Protein AF-A0A530QKS4-F1 (afdb_monomer_lite)

pLDDT: mean 93.06, std 6.31, range [56.84, 98.56]

Structure (mmCIF, N/CA/C/O backbone):
data_AF-A0A530QKS4-F1
#
_entry.id   AF-A0A530QKS4-F1
#
loop_
_atom_site.group_PDB
_atom_site.id
_atom_site.type_symbol
_atom_site.label_atom_id
_atom_site.label_alt_id
_atom_site.label_comp_id
_atom_site.label_asym_id
_atom_site.label_entity_id
_atom_site.label_seq_id
_atom_site.pdbx_PDB_ins_code
_atom_site.Cartn_x
_atom_site.Cartn_y
_atom_site.Cartn_z
_atom_site.occupancy
_atom_site.B_iso_or_equiv
_atom_site.auth_seq_id
_atom_site.auth_comp_id
_atom_site.auth_asym_id
_atom_site.auth_atom_id
_atom_site.pdbx_PDB_model_num
ATOM 1 N N . LEU A 1 1 ? 1.537 5.034 -27.347 1.00 62.22 1 LEU A N 1
ATOM 2 C CA . LEU A 1 1 ? 2.379 4.236 -26.429 1.00 62.22 1 LEU A CA 1
ATOM 3 C C . LEU A 1 1 ? 2.462 4.959 -25.085 1.00 62.22 1 LEU A C 1
ATOM 5 O O . LEU A 1 1 ? 2.538 6.178 -25.101 1.00 62.22 1 LEU A O 1
ATOM 9 N N . ILE A 1 2 ? 2.407 4.238 -23.956 1.00 75.31 2 ILE A N 1
ATOM 10 C CA . ILE A 1 2 ? 2.573 4.809 -22.596 1.00 75.31 2 ILE A CA 1
ATOM 11 C C . ILE A 1 2 ? 4.064 4.994 -22.249 1.00 75.31 2 ILE A C 1
ATOM 13 O O . ILE A 1 2 ? 4.416 5.882 -21.482 1.00 75.31 2 ILE A O 1
ATOM 17 N N . ALA A 1 3 ? 4.934 4.175 -22.839 1.00 86.25 3 ALA A N 1
ATOM 18 C CA . ALA A 1 3 ? 6.387 4.238 -22.718 1.00 86.25 3 ALA A CA 1
ATOM 19 C C . ALA A 1 3 ? 7.037 3.720 -24.021 1.00 86.25 3 ALA A C 1
ATOM 21 O O . ALA A 1 3 ? 6.311 3.120 -24.817 1.00 86.25 3 ALA A O 1
ATOM 22 N N . PRO A 1 4 ? 8.344 3.945 -24.260 1.00 84.50 4 PRO A N 1
ATOM 23 C CA . PRO A 1 4 ? 9.037 3.552 -25.496 1.00 84.50 4 PRO A CA 1
ATOM 24 C C . PRO A 1 4 ? 8.934 2.067 -25.872 1.00 84.50 4 PRO A C 1
ATOM 26 O O . PRO A 1 4 ? 8.802 1.754 -27.051 1.00 84.50 4 PRO A O 1
ATOM 29 N N . GLN A 1 5 ? 8.938 1.165 -24.890 1.00 87.38 5 GLN A N 1
ATOM 30 C CA . GLN A 1 5 ? 8.790 -0.281 -25.076 1.00 87.38 5 GLN A CA 1
ATOM 31 C C . GLN A 1 5 ? 7.585 -0.787 -24.273 1.00 87.38 5 GLN A C 1
ATOM 33 O O . GLN A 1 5 ? 7.212 -0.196 -23.256 1.00 87.38 5 GLN A O 1
ATOM 38 N N . ASN A 1 6 ? 6.957 -1.887 -24.700 1.00 90.06 6 ASN A N 1
ATOM 39 C CA . ASN A 1 6 ? 6.025 -2.627 -23.848 1.00 90.06 6 ASN A CA 1
ATOM 40 C C . ASN A 1 6 ? 6.791 -3.712 -23.062 1.00 90.06 6 ASN A C 1
ATOM 42 O O . ASN A 1 6 ? 7.150 -4.727 -23.654 1.00 90.06 6 ASN A O 1
ATOM 46 N N . PRO A 1 7 ? 6.983 -3.569 -21.733 1.00 86.88 7 PRO A N 1
ATOM 47 C CA . PRO A 1 7 ? 7.761 -4.506 -20.913 1.00 86.88 7 PRO A CA 1
ATOM 48 C C . PRO A 1 7 ? 7.171 -5.923 -20.824 1.00 86.88 7 PRO A C 1
ATOM 50 O O . PRO A 1 7 ? 7.821 -6.814 -20.278 1.00 86.88 7 PRO A O 1
ATOM 53 N N . TYR A 1 8 ? 5.924 -6.110 -21.270 1.00 86.75 8 TYR A N 1
ATOM 54 C CA . TYR A 1 8 ? 5.191 -7.377 -21.206 1.00 86.75 8 TYR A CA 1
ATOM 55 C C . TYR A 1 8 ? 5.106 -8.102 -22.553 1.00 86.75 8 TYR A C 1
ATOM 57 O O . TYR A 1 8 ? 4.632 -9.236 -22.594 1.00 86.75 8 TYR A O 1
ATOM 65 N N . ASP A 1 9 ? 5.529 -7.465 -23.647 1.00 89.69 9 ASP A N 1
ATOM 66 C CA . ASP A 1 9 ? 5.585 -8.100 -24.961 1.00 89.69 9 ASP A CA 1
ATOM 67 C C . ASP A 1 9 ? 6.974 -8.701 -25.179 1.00 89.69 9 ASP A C 1
ATOM 69 O O . ASP A 1 9 ? 7.931 -8.001 -25.506 1.00 89.69 9 ASP A O 1
ATOM 73 N N . LEU A 1 10 ? 7.079 -10.015 -24.977 1.00 86.44 10 LEU A N 1
ATOM 74 C CA . LEU A 1 10 ? 8.348 -10.739 -25.059 1.00 86.44 10 LEU A CA 1
ATOM 75 C C . LEU A 1 10 ? 8.976 -10.692 -26.458 1.00 86.44 10 LEU A C 1
ATOM 77 O O . LEU A 1 10 ? 10.187 -10.826 -26.570 1.00 86.44 10 LEU A O 1
ATOM 81 N N . ASN A 1 11 ? 8.187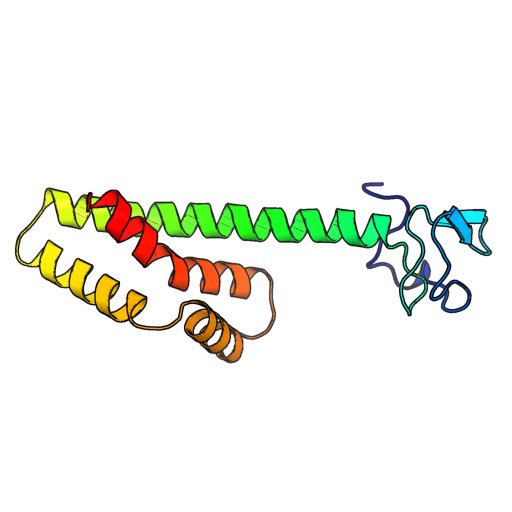 -10.464 -27.513 1.00 87.75 11 ASN A N 1
ATOM 82 C CA . ASN A 1 11 ? 8.714 -10.384 -28.879 1.00 87.75 11 ASN A CA 1
ATOM 83 C C . ASN A 1 11 ? 9.536 -9.109 -29.127 1.00 87.75 11 ASN A C 1
ATOM 85 O O . ASN A 1 11 ? 10.241 -9.024 -30.127 1.00 87.75 11 ASN A O 1
ATOM 89 N N . GLN A 1 12 ? 9.418 -8.110 -28.247 1.00 83.56 12 GLN A N 1
ATOM 90 C CA . GLN A 1 12 ? 10.173 -6.856 -28.319 1.00 83.56 12 GLN A CA 1
ATOM 91 C C . GLN A 1 12 ? 11.479 -6.907 -27.519 1.00 83.56 12 GLN A C 1
ATOM 93 O O . GLN A 1 12 ? 12.214 -5.920 -27.518 1.00 83.56 12 GLN A O 1
ATOM 98 N N . LEU A 1 13 ? 11.731 -7.997 -26.787 1.00 86.19 13 LEU A N 1
ATOM 99 C CA . LEU A 1 13 ? 12.908 -8.151 -25.938 1.00 86.19 13 LEU A CA 1
ATOM 100 C C . LEU A 1 13 ? 14.006 -8.887 -26.705 1.00 86.19 13 LEU A C 1
ATOM 102 O O . LEU A 1 13 ? 13.761 -9.949 -27.276 1.00 86.19 13 LEU A O 1
ATOM 106 N N . ASP A 1 14 ? 15.220 -8.344 -26.669 1.00 85.62 14 ASP A N 1
ATOM 107 C CA . ASP A 1 14 ? 16.412 -8.997 -27.203 1.00 85.62 14 ASP A CA 1
ATOM 108 C C . ASP A 1 14 ? 17.447 -9.168 -26.088 1.00 85.62 14 ASP A C 1
ATOM 110 O O . ASP A 1 14 ? 17.913 -8.202 -25.485 1.00 85.62 14 ASP A O 1
ATOM 114 N N . ILE A 1 15 ? 17.840 -10.414 -25.828 1.00 87.50 15 ILE A N 1
ATOM 115 C CA . ILE A 1 15 ? 18.839 -10.758 -24.808 1.00 87.50 15 ILE A CA 1
ATOM 116 C C . ILE A 1 15 ? 20.215 -10.172 -25.169 1.00 87.50 15 ILE A C 1
ATOM 118 O O . ILE A 1 15 ? 21.038 -9.932 -24.281 1.00 87.50 15 ILE A O 1
ATOM 122 N N . MET A 1 16 ? 20.476 -9.909 -26.453 1.00 88.62 16 MET A N 1
ATOM 123 C CA . MET A 1 16 ? 21.709 -9.253 -26.895 1.00 88.62 16 MET A CA 1
ATOM 124 C C . MET A 1 16 ? 21.819 -7.815 -26.377 1.00 88.62 16 MET A C 1
ATOM 126 O O . MET A 1 16 ? 22.928 -7.336 -26.158 1.00 88.62 16 MET A O 1
ATOM 130 N N . ASP A 1 17 ? 20.686 -7.170 -26.096 1.00 89.69 17 ASP A N 1
ATOM 131 C CA . ASP A 1 17 ? 20.613 -5.840 -25.495 1.00 89.69 17 ASP A CA 1
ATOM 132 C C . ASP A 1 17 ? 20.583 -5.901 -23.953 1.00 89.69 17 ASP A C 1
ATOM 134 O O . ASP A 1 17 ? 20.167 -4.946 -23.299 1.00 89.69 17 ASP A O 1
ATOM 138 N N . SER A 1 18 ? 20.990 -7.011 -23.326 1.00 91.12 18 SER A N 1
ATOM 139 C CA . SER A 1 18 ? 20.984 -7.149 -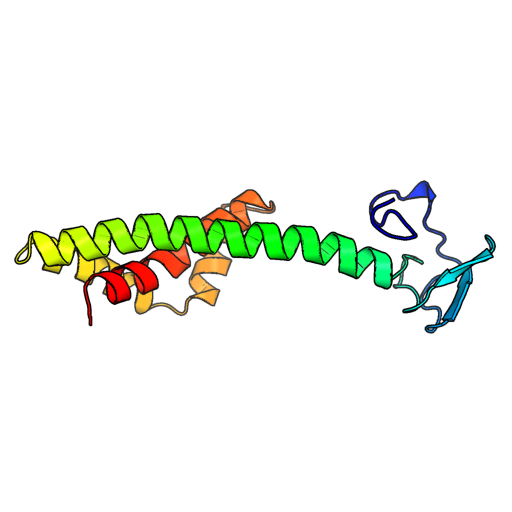21.862 1.00 91.12 18 SER A CA 1
ATOM 140 C C . SER A 1 18 ? 22.053 -6.293 -21.173 1.00 91.12 18 SER A C 1
ATOM 142 O O . SER A 1 18 ? 23.197 -6.193 -21.616 1.00 91.12 18 SER A O 1
ATOM 144 N N . ARG A 1 19 ? 21.683 -5.713 -20.021 1.00 92.56 19 ARG A N 1
ATOM 145 C CA . ARG A 1 19 ? 22.572 -4.945 -19.125 1.00 92.56 19 ARG A CA 1
ATOM 146 C C . ARG A 1 19 ? 23.320 -3.794 -19.805 1.00 92.56 19 ARG A C 1
ATOM 148 O O . ARG A 1 19 ? 24.453 -3.474 -19.432 1.00 92.56 19 ARG A O 1
ATOM 155 N N . LEU A 1 20 ? 22.701 -3.165 -20.794 1.00 93.38 20 LEU A N 1
ATOM 156 C CA . LEU A 1 20 ? 23.276 -2.006 -21.448 1.00 93.38 20 LEU A CA 1
ATOM 157 C C . LEU A 1 20 ? 23.242 -0.787 -20.510 1.00 93.38 20 LEU A C 1
ATOM 159 O O . LEU A 1 20 ? 22.267 -0.594 -19.775 1.00 93.38 20 LEU A O 1
ATOM 163 N N . PRO A 1 21 ? 24.282 0.067 -20.534 1.00 94.19 21 PRO A N 1
ATOM 164 C CA . PRO A 1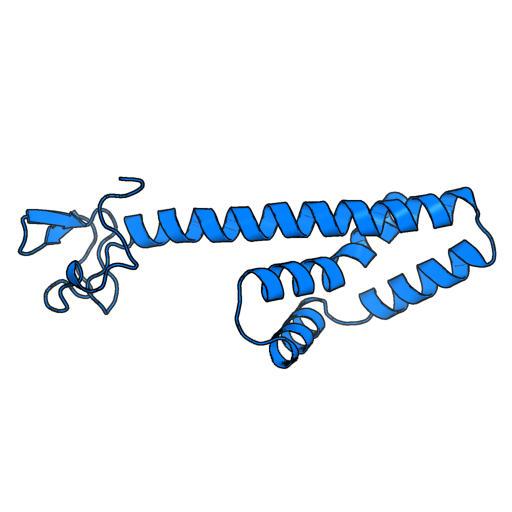 21 ? 24.305 1.279 -19.728 1.00 94.19 21 PRO A CA 1
ATOM 165 C C . PRO A 1 21 ? 23.253 2.298 -20.211 1.00 94.19 21 PRO A C 1
ATOM 167 O O . PRO A 1 21 ? 22.8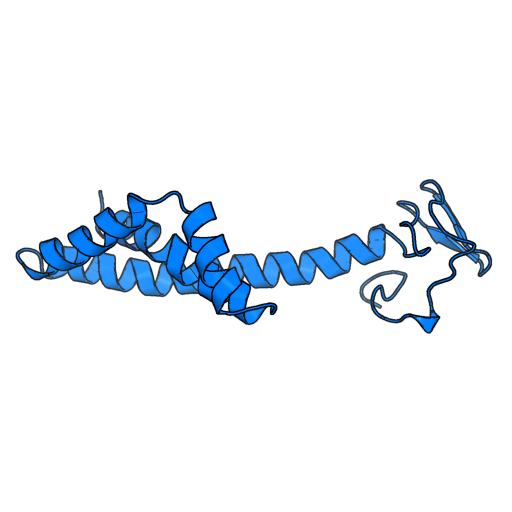16 2.246 -21.367 1.00 94.19 21 PRO A O 1
ATOM 170 N N . PRO A 1 22 ? 22.869 3.266 -19.361 1.00 94.50 22 PRO A N 1
ATOM 171 C CA . PRO A 1 22 ? 22.006 4.380 -19.749 1.00 94.50 22 PRO A CA 1
ATOM 172 C C . PRO A 1 22 ? 22.506 5.128 -20.994 1.00 94.50 22 PRO 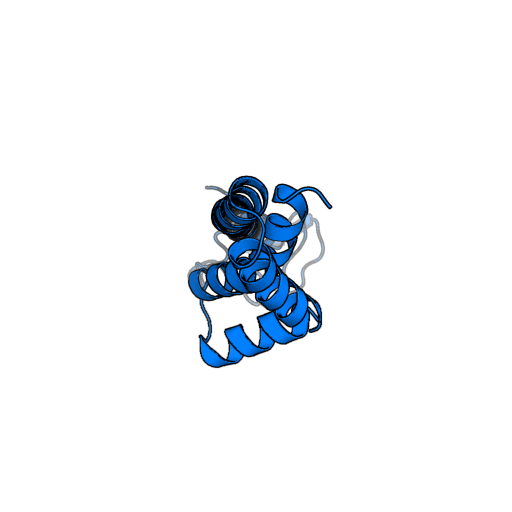A C 1
ATOM 174 O O . PRO A 1 22 ? 23.689 5.444 -21.103 1.00 94.50 22 PRO A O 1
ATOM 177 N N . GLY A 1 23 ? 21.596 5.427 -21.923 1.00 91.50 23 GLY A N 1
ATOM 178 C CA . GLY A 1 23 ? 21.878 6.141 -23.175 1.00 91.50 23 GLY A CA 1
ATOM 179 C C . GLY A 1 23 ? 22.388 5.264 -24.324 1.00 91.50 23 GLY A C 1
ATOM 180 O O . GLY A 1 23 ? 22.657 5.780 -25.408 1.00 91.50 23 GLY A O 1
ATOM 181 N N . SER A 1 24 ? 22.512 3.954 -24.109 1.00 90.81 24 SER A N 1
ATOM 182 C CA . SER A 1 24 ? 22.824 2.980 -25.159 1.00 90.81 24 SER A CA 1
ATOM 183 C C . SER A 1 24 ? 21.705 2.881 -26.199 1.00 90.81 24 SER A C 1
ATOM 185 O O . SER A 1 24 ? 20.537 3.149 -25.913 1.00 90.81 24 SER A O 1
ATOM 187 N N . GLN A 1 25 ? 22.063 2.497 -27.423 1.00 87.81 25 GLN A N 1
ATOM 188 C CA . GLN A 1 25 ? 21.094 2.176 -28.467 1.00 87.81 25 GLN A CA 1
ATOM 189 C C . GLN A 1 25 ? 20.986 0.662 -28.619 1.00 87.81 25 GLN A C 1
ATOM 191 O O . GLN A 1 25 ? 22.000 -0.031 -28.650 1.00 87.81 25 GLN A O 1
ATOM 196 N N . SER A 1 26 ? 19.751 0.186 -28.726 1.00 83.12 26 SER A N 1
ATOM 197 C CA . SER A 1 26 ? 19.404 -1.170 -29.140 1.00 83.12 26 SER A CA 1
ATOM 198 C C . SER A 1 26 ? 19.935 -1.463 -30.538 1.00 83.12 26 SER A C 1
ATOM 200 O O . SER A 1 26 ? 20.028 -0.564 -31.380 1.00 83.12 26 SER A O 1
ATOM 202 N N . MET A 1 27 ? 20.133 -2.747 -30.833 1.00 73.50 27 MET A N 1
ATOM 203 C CA . MET A 1 27 ? 20.350 -3.257 -32.192 1.00 73.50 27 MET A CA 1
ATOM 204 C C . MET A 1 27 ? 19.294 -2.770 -33.207 1.00 73.50 27 MET A C 1
ATOM 206 O O . MET A 1 27 ? 19.568 -2.655 -34.400 1.00 73.50 27 MET A O 1
ATOM 210 N N . THR A 1 28 ? 18.080 -2.470 -32.733 1.00 74.94 28 THR A N 1
ATOM 211 C CA . THR A 1 28 ? 16.944 -1.979 -33.533 1.00 74.94 28 THR A CA 1
ATOM 212 C C . THR A 1 28 ? 16.876 -0.450 -33.658 1.00 74.94 28 THR A C 1
ATOM 214 O O . THR A 1 28 ? 15.954 0.078 -34.278 1.00 74.94 28 THR A O 1
ATOM 217 N N . GLY A 1 29 ? 17.845 0.277 -33.087 1.00 80.88 29 GLY A N 1
ATOM 218 C CA . GLY A 1 29 ? 17.930 1.742 -33.128 1.00 80.88 29 GLY A CA 1
ATOM 219 C C . GLY A 1 29 ? 17.140 2.470 -32.033 1.00 80.88 29 GLY A C 1
ATOM 220 O O . GLY A 1 29 ? 17.085 3.699 -32.027 1.00 80.88 29 GLY A O 1
ATOM 221 N N . THR A 1 30 ? 16.530 1.742 -31.095 1.00 84.25 30 THR A N 1
ATOM 222 C CA . THR A 1 30 ? 15.814 2.335 -29.953 1.00 84.25 30 THR A CA 1
ATOM 223 C C . THR A 1 30 ? 16.799 2.754 -28.860 1.00 84.25 30 THR A C 1
ATOM 225 O O . THR A 1 30 ? 17.619 1.950 -28.434 1.00 84.25 30 THR A O 1
ATOM 228 N N . THR A 1 31 ? 16.720 3.989 -28.362 1.00 89.75 31 THR A N 1
ATOM 229 C CA . THR A 1 31 ? 17.586 4.458 -27.264 1.00 89.75 31 THR A CA 1
ATOM 230 C C . THR A 1 31 ? 17.039 4.048 -25.895 1.00 89.75 31 THR A C 1
ATOM 232 O O . THR A 1 31 ? 15.932 4.445 -25.523 1.00 89.75 31 THR A O 1
ATOM 235 N N . PHE A 1 32 ? 17.845 3.335 -25.106 1.00 92.25 32 PHE A N 1
ATOM 236 C CA . PHE A 1 32 ? 17.553 2.966 -23.721 1.00 92.25 32 PHE A CA 1
ATOM 237 C C . PHE A 1 32 ? 18.042 4.046 -22.755 1.00 92.25 32 PHE A C 1
ATOM 239 O O . PHE A 1 32 ? 19.168 4.020 -22.256 1.00 92.25 32 PHE A O 1
ATOM 246 N N . TRP A 1 33 ? 17.185 5.022 -22.463 1.00 91.56 33 TRP A N 1
ATOM 247 C CA . TRP A 1 33 ? 17.532 6.193 -21.645 1.00 91.56 33 TRP A CA 1
ATOM 248 C C . TRP A 1 33 ? 18.064 5.853 -20.254 1.00 91.56 33 TRP A C 1
ATOM 250 O O . TRP A 1 33 ? 18.978 6.516 -19.775 1.00 91.56 33 TRP A O 1
ATOM 260 N N . LEU A 1 34 ? 17.505 4.821 -19.619 1.00 93.81 34 LEU A N 1
ATOM 261 C CA . LEU A 1 34 ? 17.930 4.343 -18.300 1.00 93.81 34 LEU A CA 1
ATOM 262 C C . LEU A 1 34 ? 18.670 3.000 -18.367 1.00 93.81 34 LEU A C 1
ATOM 264 O O . LEU A 1 34 ? 18.945 2.412 -17.327 1.00 93.81 34 LEU A O 1
ATOM 268 N N . GLY A 1 35 ? 19.016 2.541 -19.571 1.00 94.06 35 GLY A N 1
ATOM 269 C CA . GLY A 1 35 ? 19.626 1.237 -19.797 1.00 94.06 35 GLY A CA 1
ATOM 270 C C . GLY A 1 35 ? 18.603 0.103 -19.781 1.00 94.06 35 GLY A C 1
ATOM 271 O O . GLY A 1 35 ? 17.387 0.333 -19.803 1.00 94.06 35 GLY A O 1
ATOM 272 N N . THR A 1 36 ? 19.112 -1.125 -19.752 1.00 94.50 36 THR A N 1
ATOM 273 C CA . THR A 1 36 ? 18.301 -2.346 -19.815 1.00 94.50 36 THR A CA 1
ATOM 274 C C . THR A 1 36 ? 18.540 -3.279 -18.633 1.00 94.50 36 THR A C 1
ATOM 276 O O . THR A 1 36 ? 19.591 -3.251 -17.989 1.00 94.50 36 THR A O 1
ATOM 279 N N . ASP A 1 37 ? 17.549 -4.125 -18.341 1.00 93.56 37 ASP A N 1
ATOM 280 C CA . ASP A 1 37 ? 17.696 -5.209 -17.368 1.00 93.56 37 ASP A CA 1
ATOM 281 C C . ASP A 1 37 ? 18.418 -6.443 -17.951 1.00 93.56 37 ASP A C 1
ATOM 283 O O . ASP A 1 37 ? 19.008 -6.415 -19.036 1.00 93.56 37 ASP A O 1
ATOM 287 N N . ASP A 1 38 ? 18.422 -7.542 -17.197 1.00 93.31 38 ASP A N 1
ATOM 288 C CA . ASP A 1 38 ? 19.072 -8.798 -17.568 1.00 93.31 38 ASP A CA 1
ATOM 289 C C . ASP A 1 38 ? 18.441 -9.500 -18.779 1.00 93.31 38 ASP A C 1
ATOM 291 O O . ASP A 1 38 ? 19.080 -10.372 -19.364 1.00 93.31 38 ASP A O 1
ATOM 295 N N . GLN A 1 39 ? 17.234 -9.102 -19.182 1.00 90.44 39 GLN A N 1
ATOM 296 C CA . GLN A 1 39 ? 16.504 -9.651 -20.325 1.00 90.44 39 GLN A CA 1
ATOM 297 C C . GLN A 1 39 ? 16.465 -8.688 -21.522 1.00 90.44 39 GLN A C 1
ATOM 299 O O . GLN A 1 39 ? 15.783 -8.974 -22.503 1.00 90.44 39 GLN A O 1
ATOM 304 N N . GLY A 1 40 ? 17.177 -7.556 -21.457 1.00 90.00 40 GLY A N 1
ATOM 305 C CA . GLY A 1 40 ? 17.190 -6.554 -22.531 1.00 90.00 40 GLY A CA 1
ATOM 306 C C . GLY A 1 40 ? 15.949 -5.660 -22.559 1.00 90.00 40 GLY A C 1
ATOM 307 O O . GLY A 1 40 ? 15.604 -5.083 -23.589 1.00 90.00 40 GLY A O 1
ATOM 308 N N . ARG A 1 41 ? 15.244 -5.542 -21.431 1.00 92.31 41 ARG A N 1
ATOM 309 C CA . ARG A 1 41 ? 14.057 -4.694 -21.304 1.00 92.31 41 ARG A CA 1
ATOM 310 C C . ARG A 1 41 ? 14.440 -3.282 -20.891 1.00 92.31 41 ARG A C 1
ATOM 312 O O . ARG A 1 41 ? 15.207 -3.102 -19.948 1.00 92.31 41 ARG A O 1
ATOM 319 N N . ASP A 1 42 ? 13.843 -2.288 -21.540 1.00 93.38 42 ASP A N 1
ATOM 320 C CA . ASP A 1 42 ? 14.006 -0.870 -21.231 1.00 93.38 42 ASP A CA 1
ATOM 321 C C . ASP A 1 42 ? 13.573 -0.574 -19.790 1.00 93.38 42 ASP A C 1
ATOM 323 O O . ASP A 1 42 ? 12.393 -0.691 -19.428 1.00 93.38 42 ASP A O 1
ATOM 327 N N . MET A 1 43 ? 14.531 -0.151 -18.963 1.00 94.12 43 MET A N 1
ATOM 328 C CA . MET A 1 43 ? 14.282 0.147 -17.554 1.00 94.12 43 MET A CA 1
ATOM 329 C C . MET A 1 43 ? 13.300 1.308 -17.381 1.00 94.12 43 MET A C 1
ATOM 331 O O . MET A 1 43 ? 12.466 1.268 -16.474 1.00 94.12 43 MET A O 1
ATOM 335 N N . LEU A 1 44 ? 13.350 2.321 -18.257 1.00 93.75 44 LEU A N 1
ATOM 336 C CA . LEU A 1 44 ? 12.429 3.459 -18.207 1.00 93.75 44 LEU A CA 1
ATOM 337 C C . LEU A 1 44 ? 10.981 2.998 -18.399 1.00 93.75 44 LEU A C 1
ATOM 339 O O . LEU A 1 44 ? 10.109 3.324 -17.590 1.00 93.75 44 LEU A O 1
ATOM 343 N N . SER A 1 45 ? 10.730 2.191 -19.426 1.00 93.38 45 SER A N 1
ATOM 344 C CA . SER A 1 45 ? 9.423 1.588 -19.672 1.00 93.38 45 SER A CA 1
ATOM 345 C C . SER A 1 45 ? 8.992 0.690 -18.516 1.00 93.38 45 SER A C 1
ATOM 347 O O . SER A 1 45 ? 7.855 0.800 -18.053 1.00 93.38 45 SER A O 1
ATOM 349 N N . GLY A 1 46 ? 9.894 -0.141 -17.984 1.00 93.50 46 GLY A N 1
ATOM 350 C CA . GLY A 1 46 ? 9.631 -0.968 -16.804 1.00 93.50 46 GLY A CA 1
ATOM 351 C C . GLY A 1 46 ? 9.163 -0.151 -15.594 1.00 93.50 46 GLY A C 1
ATOM 352 O O . GLY A 1 46 ? 8.162 -0.499 -14.965 1.00 93.50 46 GLY A O 1
ATOM 353 N N . ILE A 1 47 ? 9.824 0.976 -15.315 1.00 94.38 47 ILE A N 1
ATOM 354 C CA . ILE A 1 47 ? 9.457 1.892 -14.228 1.00 94.38 47 ILE A CA 1
ATOM 355 C C . ILE A 1 47 ? 8.081 2.516 -14.474 1.00 94.38 47 ILE A C 1
ATOM 357 O O . ILE A 1 47 ? 7.254 2.516 -13.567 1.00 94.38 47 ILE A O 1
ATOM 361 N N . ILE A 1 48 ? 7.796 3.013 -15.681 1.00 94.94 48 ILE A N 1
ATOM 362 C CA . ILE A 1 48 ? 6.511 3.666 -15.995 1.00 94.94 48 ILE A CA 1
ATOM 363 C C . ILE A 1 48 ? 5.338 2.684 -15.855 1.00 94.94 48 ILE A C 1
ATOM 365 O O . ILE A 1 48 ? 4.314 3.008 -15.245 1.00 94.94 48 ILE A O 1
ATOM 369 N N . TYR A 1 49 ? 5.476 1.465 -16.383 1.00 94.19 49 TYR A N 1
ATOM 370 C CA . TYR A 1 49 ? 4.437 0.441 -16.246 1.00 94.19 49 TYR A CA 1
ATOM 371 C C . TYR A 1 49 ? 4.294 -0.042 -14.799 1.00 94.19 49 TYR A C 1
ATOM 373 O O . TYR A 1 49 ? 3.169 -0.189 -14.314 1.00 94.19 49 TYR A O 1
ATOM 381 N N . GLY A 1 50 ? 5.413 -0.227 -14.092 1.00 93.44 50 GLY A N 1
ATOM 382 C CA . GLY A 1 50 ? 5.418 -0.557 -12.669 1.00 93.44 50 GLY A CA 1
ATOM 383 C C . GLY A 1 50 ? 4.728 0.516 -11.826 1.00 93.44 50 GLY A C 1
ATOM 384 O O . GLY A 1 50 ? 3.883 0.189 -10.996 1.00 93.44 50 GLY A O 1
ATOM 385 N N . LEU A 1 51 ? 4.994 1.796 -12.099 1.00 95.25 51 LEU A N 1
ATOM 386 C CA . LEU A 1 51 ? 4.389 2.937 -11.412 1.00 95.25 51 LEU A CA 1
ATOM 387 C C . LEU A 1 51 ? 2.860 2.914 -11.508 1.00 95.25 51 LEU A C 1
ATOM 389 O O . LEU A 1 51 ? 2.190 3.136 -10.503 1.00 95.25 51 LEU A O 1
ATOM 393 N N . ARG A 1 52 ? 2.294 2.594 -12.680 1.00 93.19 52 ARG A N 1
ATOM 394 C CA . ARG A 1 52 ? 0.835 2.470 -12.853 1.00 93.19 52 ARG A CA 1
ATOM 395 C C . ARG A 1 52 ? 0.238 1.435 -11.901 1.00 93.19 52 ARG A C 1
ATOM 397 O O . ARG A 1 52 ? -0.806 1.683 -11.301 1.00 93.19 52 ARG A O 1
ATOM 404 N N . ILE A 1 53 ? 0.892 0.279 -11.779 1.00 94.12 53 ILE A N 1
ATOM 405 C CA . ILE A 1 53 ? 0.443 -0.800 -10.895 1.00 94.12 53 ILE A CA 1
ATOM 406 C C . ILE A 1 53 ? 0.605 -0.373 -9.436 1.00 94.12 53 ILE A C 1
ATOM 408 O O . ILE A 1 53 ? -0.356 -0.468 -8.679 1.00 94.12 53 ILE A O 1
ATOM 412 N N . SER A 1 54 ? 1.771 0.150 -9.054 1.00 96.00 54 SER A N 1
ATOM 413 C CA . SER A 1 54 ? 2.058 0.575 -7.681 1.00 96.00 54 SER A CA 1
ATOM 414 C C . SER A 1 54 ? 1.114 1.675 -7.198 1.00 96.00 54 SER A C 1
ATOM 416 O O . SER A 1 54 ? 0.585 1.578 -6.093 1.00 96.00 54 SER A O 1
ATOM 418 N N . LEU A 1 55 ? 0.843 2.687 -8.031 1.00 96.44 55 LEU A N 1
ATOM 419 C CA . LEU A 1 55 ? -0.127 3.739 -7.717 1.00 96.44 55 LEU A CA 1
ATOM 420 C C . LEU A 1 55 ? -1.546 3.180 -7.618 1.00 96.44 55 LEU A C 1
ATOM 422 O O . LEU A 1 55 ? -2.261 3.509 -6.676 1.00 96.44 55 LEU A O 1
ATOM 426 N N . GLY A 1 56 ? -1.949 2.311 -8.550 1.00 97.25 56 GLY A N 1
ATOM 427 C CA . GLY A 1 56 ? -3.262 1.670 -8.506 1.00 97.25 56 GLY A CA 1
ATOM 428 C C . GLY A 1 56 ? -3.467 0.857 -7.228 1.00 97.25 56 GLY A C 1
ATOM 429 O O . GLY A 1 56 ? -4.496 0.996 -6.568 1.00 97.25 56 GLY A O 1
ATOM 430 N N . VAL A 1 57 ? -2.471 0.056 -6.841 1.00 97.19 57 VAL A N 1
ATOM 431 C CA . VAL A 1 57 ? -2.492 -0.730 -5.601 1.00 97.19 57 VAL A CA 1
ATOM 432 C C . VAL A 1 57 ? -2.546 0.187 -4.385 1.00 97.19 57 VAL A C 1
ATOM 434 O O . VAL A 1 57 ? -3.483 0.063 -3.608 1.00 97.19 57 VAL A O 1
ATOM 437 N N . GLY A 1 58 ? -1.608 1.129 -4.249 1.00 96.56 58 GLY A N 1
ATOM 438 C CA . GLY A 1 58 ? -1.514 1.984 -3.064 1.00 96.56 58 GLY A CA 1
ATOM 439 C C . GLY A 1 58 ? -2.734 2.885 -2.864 1.00 96.56 58 GLY A C 1
ATOM 440 O O . GLY A 1 58 ? -3.251 2.984 -1.755 1.00 96.56 58 GLY A O 1
ATOM 441 N N . VAL A 1 59 ? -3.244 3.508 -3.933 1.00 97.94 59 VAL A N 1
ATOM 442 C CA . VAL A 1 59 ? -4.436 4.369 -3.846 1.00 97.94 59 VAL A CA 1
ATOM 443 C C . VAL A 1 59 ? -5.680 3.547 -3.522 1.00 97.94 59 VAL A C 1
ATOM 445 O O . VAL A 1 59 ? -6.453 3.939 -2.651 1.00 97.94 59 VAL A O 1
ATOM 448 N N . SER A 1 60 ? -5.884 2.408 -4.194 1.00 98.00 60 SER A N 1
ATOM 449 C CA . SER A 1 60 ? -7.064 1.575 -3.936 1.00 98.00 60 SER A CA 1
ATOM 450 C C . SER A 1 60 ? -7.038 0.973 -2.533 1.00 98.00 60 SER A C 1
ATOM 452 O O . SER A 1 60 ? -8.044 1.057 -1.831 1.00 98.00 60 SER A O 1
ATOM 454 N N . SER A 1 61 ? -5.900 0.435 -2.083 1.00 97.50 61 SER A N 1
ATOM 455 C CA . SER A 1 61 ? -5.786 -0.136 -0.742 1.00 97.50 61 SER A CA 1
ATOM 456 C C . SER A 1 61 ? -5.995 0.917 0.338 1.00 97.50 61 SER A C 1
ATOM 458 O O . SER A 1 61 ? -6.800 0.691 1.237 1.00 97.50 61 SER A O 1
ATOM 460 N N . ALA A 1 62 ? -5.355 2.085 0.220 1.00 97.44 62 ALA A N 1
ATOM 461 C CA . ALA A 1 62 ? -5.518 3.168 1.184 1.00 97.44 62 ALA A CA 1
ATOM 462 C C . ALA A 1 62 ? -6.969 3.665 1.232 1.00 97.44 62 ALA A C 1
ATOM 464 O O . ALA A 1 62 ? -7.522 3.844 2.314 1.00 97.44 62 ALA A O 1
ATOM 465 N N . LEU A 1 63 ? -7.621 3.832 0.074 1.00 98.44 63 LEU A N 1
ATOM 466 C CA . LEU A 1 63 ? -9.016 4.267 0.010 1.00 98.44 63 LEU A CA 1
ATOM 467 C C . LEU A 1 63 ? -9.951 3.264 0.695 1.00 98.44 63 LEU A C 1
ATOM 469 O O . LEU A 1 63 ? -10.769 3.659 1.523 1.00 98.44 63 LEU A O 1
ATOM 473 N N . PHE A 1 64 ? -9.831 1.971 0.388 1.00 98.56 64 PHE A N 1
ATOM 474 C CA . PHE A 1 64 ? -10.688 0.948 0.992 1.00 98.56 64 PHE A CA 1
ATOM 475 C C . PHE A 1 64 ? -10.395 0.746 2.483 1.00 98.56 64 PHE A C 1
ATOM 477 O O . PHE A 1 64 ? -11.335 0.632 3.271 1.00 98.56 64 PHE A O 1
ATOM 484 N N . ALA A 1 65 ? -9.122 0.761 2.886 1.00 98.19 65 ALA A N 1
ATOM 485 C CA . ALA A 1 65 ? -8.720 0.689 4.289 1.00 98.19 65 ALA A CA 1
ATOM 486 C C . ALA A 1 65 ? -9.253 1.884 5.085 1.00 98.19 65 ALA A C 1
ATOM 488 O O . ALA A 1 65 ? -9.791 1.700 6.177 1.00 98.19 65 ALA A O 1
ATOM 489 N N . ALA A 1 66 ? -9.155 3.092 4.523 1.00 98.19 66 ALA A N 1
ATOM 490 C CA . ALA A 1 66 ? -9.670 4.307 5.133 1.00 98.19 66 ALA A CA 1
ATOM 491 C C . ALA A 1 66 ? -11.195 4.282 5.229 1.00 98.19 66 ALA A C 1
ATOM 493 O O . ALA A 1 66 ? -11.725 4.547 6.299 1.00 98.19 66 ALA A O 1
ATOM 494 N N . LEU A 1 67 ? -11.910 3.916 4.161 1.00 98.31 67 LEU A N 1
ATOM 495 C CA . LEU A 1 67 ? -13.373 3.833 4.180 1.00 98.31 67 LEU A CA 1
ATOM 496 C C . LEU A 1 67 ? -13.867 2.824 5.220 1.00 98.31 67 LEU A C 1
ATOM 498 O O . LEU A 1 67 ? -14.721 3.157 6.041 1.00 98.31 67 LEU A O 1
ATOM 502 N N . PHE A 1 68 ? -13.318 1.609 5.217 1.00 98.38 68 PHE A N 1
ATOM 503 C CA . PHE A 1 68 ? -13.720 0.563 6.154 1.00 98.38 68 PHE A CA 1
ATOM 504 C C . PHE A 1 68 ? -13.316 0.907 7.593 1.00 98.38 68 PHE A C 1
ATOM 506 O O . PHE A 1 68 ? -14.153 0.903 8.497 1.00 98.38 68 PHE A O 1
ATOM 513 N N . GLY A 1 69 ? -12.048 1.269 7.794 1.00 98.00 69 GLY A N 1
ATOM 514 C CA . GLY A 1 69 ? -11.502 1.626 9.096 1.00 98.00 69 GLY A CA 1
ATOM 515 C C . GLY A 1 69 ? -12.203 2.836 9.695 1.00 98.00 69 GLY A C 1
ATOM 516 O O . GLY A 1 69 ? -12.711 2.755 10.810 1.00 98.00 69 GLY A O 1
ATOM 517 N N . ALA A 1 70 ? -12.315 3.936 8.948 1.00 97.81 70 ALA A N 1
ATOM 518 C CA . ALA A 1 70 ? -12.953 5.148 9.445 1.00 97.81 70 ALA A CA 1
ATOM 519 C C . ALA A 1 70 ? -14.432 4.935 9.770 1.00 97.81 70 ALA A C 1
ATOM 521 O O . ALA A 1 70 ? -14.890 5.429 10.794 1.00 97.81 70 ALA A O 1
ATOM 522 N N . SER A 1 71 ? -15.162 4.148 8.972 1.00 98.00 71 SER A N 1
ATOM 523 C CA . SER A 1 71 ? -16.558 3.810 9.280 1.00 98.00 71 SER A CA 1
ATOM 524 C C . SER A 1 71 ? -16.685 3.111 10.637 1.00 98.00 71 SER A C 1
ATOM 526 O O . SER A 1 71 ? -17.528 3.489 11.449 1.00 98.00 71 SER A O 1
ATOM 528 N N . LEU A 1 72 ? -15.818 2.131 10.921 1.00 97.69 72 LEU A N 1
ATOM 529 C CA . LEU A 1 72 ? -15.799 1.438 12.213 1.00 97.69 72 LEU A CA 1
ATOM 530 C C . LEU A 1 72 ? -15.317 2.334 13.359 1.00 97.69 72 LEU A C 1
ATOM 532 O O . LEU A 1 72 ? -15.872 2.268 14.453 1.00 97.69 72 LEU A O 1
ATOM 536 N N . GLY A 1 73 ? -14.315 3.180 13.116 1.00 97.50 73 GLY A N 1
ATOM 537 C CA . GLY A 1 73 ? -13.800 4.137 14.096 1.00 97.50 73 GLY A CA 1
ATOM 538 C C . GLY A 1 73 ? -14.841 5.180 14.502 1.00 97.50 73 GLY A C 1
ATOM 539 O O . GLY A 1 73 ? -15.059 5.405 15.690 1.00 97.50 73 GLY A O 1
ATOM 540 N N . LEU A 1 74 ? -15.547 5.751 13.524 1.00 97.50 74 LEU A N 1
ATOM 541 C CA . LEU A 1 74 ? -16.649 6.687 13.752 1.00 97.50 74 LEU A CA 1
ATOM 542 C C . LEU A 1 74 ? -17.824 6.009 14.458 1.00 97.50 74 LEU A C 1
ATOM 544 O O . LEU A 1 74 ? -18.400 6.589 15.373 1.00 97.50 74 LEU A O 1
ATOM 548 N N . LEU A 1 75 ? -18.161 4.771 14.082 1.00 97.00 75 LEU A N 1
ATOM 549 C CA . LEU A 1 75 ? -19.206 4.000 14.757 1.00 97.00 75 LEU A CA 1
ATOM 550 C C . LEU A 1 75 ? -18.843 3.719 16.221 1.00 97.00 75 LEU A C 1
ATOM 552 O O . LEU A 1 75 ? -19.692 3.860 17.101 1.00 97.00 75 LEU A O 1
ATOM 556 N N . ALA A 1 76 ? -17.583 3.369 16.491 1.00 96.81 76 ALA A N 1
ATOM 557 C CA . ALA A 1 76 ? -17.073 3.196 17.846 1.00 96.81 76 ALA A CA 1
ATOM 558 C C . ALA A 1 76 ? -17.177 4.498 18.655 1.00 96.81 76 ALA A C 1
ATOM 560 O O . ALA A 1 76 ? -17.702 4.471 19.765 1.00 96.81 76 ALA A O 1
ATOM 561 N N . ALA A 1 77 ? -16.745 5.628 18.088 1.00 96.12 77 ALA A N 1
ATOM 562 C CA . ALA A 1 77 ? -16.799 6.932 18.749 1.00 96.12 77 ALA A CA 1
ATOM 563 C C . ALA A 1 77 ? -18.233 7.429 18.994 1.00 96.12 77 ALA A C 1
ATOM 565 O O . ALA A 1 77 ? -18.512 8.016 20.035 1.00 96.12 77 ALA A O 1
ATOM 566 N N . TYR A 1 78 ? -19.151 7.185 18.054 1.00 96.19 78 TYR A N 1
ATOM 567 C CA . TYR A 1 78 ? -20.538 7.637 18.157 1.00 96.19 78 TYR A CA 1
ATOM 568 C C . TYR A 1 78 ? -21.350 6.831 19.177 1.00 96.19 78 TYR A C 1
ATOM 570 O O . TYR A 1 78 ? -22.094 7.406 19.967 1.00 96.19 78 TYR A O 1
ATOM 578 N N . VAL A 1 79 ? -21.229 5.497 19.157 1.00 96.62 79 VAL A N 1
ATOM 579 C CA . VAL A 1 79 ? -22.012 4.613 20.040 1.00 96.62 79 VAL A CA 1
ATOM 580 C C . VAL A 1 79 ? -21.398 4.525 21.440 1.00 96.62 79 VAL A C 1
ATOM 582 O O . VAL A 1 79 ? -22.129 4.446 22.428 1.00 96.62 79 VAL A O 1
ATOM 585 N N . GLY A 1 80 ? -20.066 4.521 21.534 1.00 93.50 80 GLY A N 1
ATOM 586 C CA . GLY A 1 80 ? -19.338 4.387 22.792 1.00 93.50 80 GLY A CA 1
ATOM 587 C C . GLY A 1 80 ? -19.518 3.032 23.494 1.00 93.50 80 G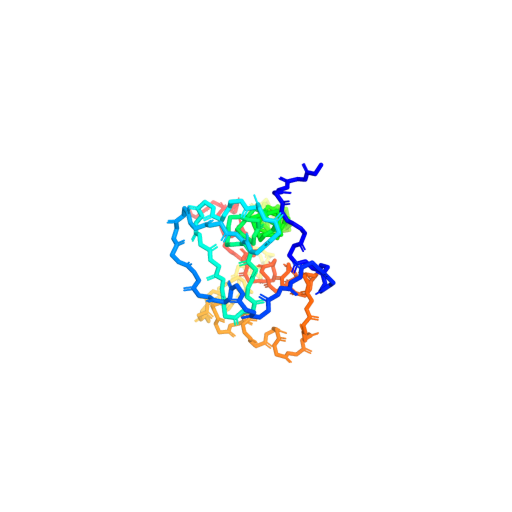LY A C 1
ATOM 588 O O . GLY A 1 80 ? -20.064 2.054 22.963 1.00 93.50 80 GLY A O 1
ATOM 589 N N . GLY A 1 81 ? -19.030 2.958 24.734 1.00 95.44 81 GLY A N 1
ATOM 590 C CA . GLY A 1 81 ? -19.319 1.872 25.672 1.00 95.44 81 GLY A CA 1
ATOM 591 C C . GLY A 1 81 ? -18.816 0.495 25.219 1.00 95.44 81 GLY A C 1
ATOM 592 O O . GLY A 1 81 ? -17.631 0.293 24.945 1.00 95.44 81 GLY A O 1
ATOM 593 N N . ARG A 1 82 ? -19.713 -0.502 25.187 1.00 95.81 82 ARG A N 1
ATOM 594 C CA . ARG A 1 82 ? -19.346 -1.898 24.867 1.00 95.81 82 ARG A CA 1
ATOM 595 C C . ARG A 1 82 ? -18.945 -2.075 23.403 1.00 95.81 82 ARG A C 1
ATOM 597 O O . ARG A 1 82 ? -18.027 -2.842 23.130 1.00 95.81 82 ARG A O 1
ATOM 604 N N . THR A 1 83 ? -19.616 -1.377 22.488 1.00 94.19 83 THR A N 1
ATOM 605 C CA . THR A 1 83 ? -19.338 -1.445 21.046 1.00 94.19 83 THR A CA 1
ATOM 606 C C . THR A 1 83 ? -17.963 -0.871 20.744 1.00 94.19 83 THR A C 1
ATOM 608 O O . THR A 1 83 ? -17.157 -1.517 20.080 1.00 94.19 83 THR A O 1
ATOM 611 N N . GLU A 1 84 ? -17.660 0.295 21.314 1.00 96.44 84 GLU A N 1
ATOM 612 C CA . GLU A 1 84 ? -16.334 0.899 21.237 1.00 96.44 84 GLU A CA 1
ATOM 613 C C . GLU A 1 84 ? -15.256 -0.038 21.779 1.00 96.44 84 GLU A C 1
ATOM 615 O O . GLU A 1 84 ? -14.272 -0.312 21.096 1.00 96.44 84 GLU A O 1
ATOM 620 N N . THR A 1 85 ? -15.477 -0.592 22.974 1.00 96.56 85 THR A N 1
ATOM 621 C CA . THR A 1 85 ? -14.529 -1.523 23.595 1.00 96.56 85 THR A CA 1
ATOM 622 C C . THR A 1 85 ? -14.285 -2.741 22.702 1.00 96.56 85 THR A C 1
ATOM 624 O O . THR A 1 85 ? -13.141 -3.144 22.527 1.00 96.56 85 THR A O 1
ATOM 627 N N . ALA A 1 86 ? -15.331 -3.326 22.112 1.00 97.50 86 ALA A N 1
ATOM 628 C CA . ALA A 1 86 ? -15.196 -4.490 21.239 1.00 97.50 86 ALA A CA 1
ATOM 629 C C . ALA A 1 86 ? -14.402 -4.169 19.961 1.00 97.50 86 ALA A C 1
ATOM 631 O O . ALA A 1 86 ? -13.468 -4.897 19.626 1.00 97.50 86 ALA A O 1
ATOM 632 N N . ILE A 1 87 ? -14.730 -3.066 19.279 1.00 96.94 87 ILE A N 1
ATOM 633 C CA . ILE A 1 87 ? -14.039 -2.647 18.051 1.00 96.94 87 ILE A CA 1
ATOM 634 C C . ILE A 1 87 ? -12.575 -2.326 18.356 1.00 96.94 87 ILE A C 1
ATOM 636 O O . ILE A 1 87 ? -11.680 -2.846 17.690 1.00 96.94 87 ILE A O 1
ATOM 640 N N . MET A 1 88 ? -12.318 -1.530 19.396 1.00 97.38 88 MET A N 1
ATOM 641 C CA . MET A 1 88 ? -10.957 -1.139 19.760 1.00 97.38 88 MET A CA 1
ATOM 642 C C . MET A 1 88 ? -10.128 -2.329 20.238 1.00 97.38 88 MET A C 1
ATOM 644 O O . MET A 1 88 ? -8.947 -2.394 19.928 1.00 97.38 88 MET A O 1
ATOM 648 N N . ARG A 1 89 ? -10.734 -3.345 20.867 1.00 97.38 89 ARG A N 1
ATOM 649 C CA . ARG A 1 89 ? -10.025 -4.593 21.187 1.00 97.38 89 ARG A CA 1
ATOM 650 C C . ARG A 1 89 ? -9.552 -5.338 19.945 1.00 97.38 89 ARG A C 1
ATOM 652 O O . ARG A 1 89 ? -8.429 -5.829 19.948 1.00 97.38 89 ARG A O 1
ATOM 659 N N . ILE A 1 90 ? -10.368 -5.416 18.895 1.00 97.12 90 ILE A N 1
ATOM 660 C CA . ILE A 1 90 ? -9.954 -6.040 17.629 1.00 97.12 90 ILE A CA 1
ATOM 661 C C . ILE A 1 90 ? -8.820 -5.229 16.992 1.00 97.12 90 ILE A C 1
ATOM 663 O O . ILE A 1 90 ? -7.816 -5.801 16.572 1.00 97.12 90 ILE A O 1
ATOM 667 N N . VAL A 1 91 ? -8.950 -3.901 16.978 1.00 96.81 91 VAL A N 1
ATOM 668 C CA . VAL A 1 91 ? -7.918 -2.981 16.479 1.00 96.81 91 VAL A CA 1
ATOM 669 C C . VAL A 1 91 ? -6.601 -3.157 17.243 1.00 96.81 91 VAL A C 1
ATOM 671 O O . VAL A 1 91 ? -5.550 -3.303 16.623 1.00 96.81 91 VAL A O 1
ATOM 674 N N . ASP A 1 92 ? -6.643 -3.203 18.574 1.00 95.94 92 ASP A N 1
ATOM 675 C CA . ASP A 1 92 ? -5.466 -3.382 19.430 1.00 95.94 92 ASP A CA 1
ATOM 676 C C . ASP A 1 92 ? -4.799 -4.742 19.212 1.00 95.94 92 ASP A C 1
ATOM 678 O O . ASP A 1 92 ? -3.574 -4.819 19.122 1.00 95.94 92 ASP A O 1
ATOM 682 N N . LEU A 1 93 ? -5.596 -5.809 19.089 1.00 96.06 93 LEU A N 1
ATOM 683 C CA . LEU A 1 93 ? -5.093 -7.146 18.778 1.00 96.06 93 LEU A CA 1
ATOM 684 C C . LEU A 1 93 ? -4.379 -7.154 17.429 1.00 96.06 93 LEU A C 1
ATOM 686 O O . LEU A 1 93 ? -3.278 -7.686 17.320 1.00 96.06 93 LEU A O 1
ATOM 690 N N . GLN A 1 94 ? -4.960 -6.525 16.414 1.00 95.06 94 GLN A N 1
ATOM 691 C CA . GLN A 1 94 ? -4.348 -6.482 15.098 1.00 95.06 94 GLN A CA 1
ATOM 692 C C . GLN A 1 94 ? -3.054 -5.658 15.078 1.00 95.06 94 GLN A C 1
ATOM 694 O O . GLN A 1 94 ? -2.046 -6.115 14.544 1.00 95.06 94 GLN A O 1
ATOM 699 N N . LEU A 1 95 ? -3.058 -4.480 15.704 1.00 94.19 95 LEU A N 1
ATOM 700 C CA . LEU A 1 95 ? -1.893 -3.593 15.768 1.00 94.19 95 LEU A CA 1
ATOM 701 C C . LEU A 1 95 ? -0.777 -4.116 16.684 1.00 94.19 95 LEU A C 1
ATOM 703 O O . LEU A 1 95 ? 0.319 -3.561 16.678 1.00 94.19 95 LEU A O 1
ATOM 707 N N . SER A 1 96 ? -1.031 -5.178 17.457 1.00 96.00 96 SER A N 1
ATOM 708 C CA . SER A 1 96 ? -0.000 -5.846 18.258 1.00 96.00 96 SER A CA 1
ATOM 709 C C . SER A 1 96 ? 0.963 -6.694 17.419 1.00 96.00 96 SER A C 1
ATOM 711 O O . SER A 1 96 ? 2.086 -6.954 17.850 1.00 96.00 96 SER A O 1
ATOM 713 N N . PHE A 1 97 ? 0.557 -7.094 16.210 1.00 93.69 97 PHE A N 1
ATOM 714 C CA . PHE A 1 97 ? 1.414 -7.818 15.278 1.00 93.69 97 PHE A CA 1
ATOM 715 C C . PHE A 1 97 ? 2.156 -6.851 14.345 1.00 93.69 97 PHE A C 1
ATOM 717 O O . PHE A 1 97 ? 1.566 -5.878 13.869 1.00 93.69 97 PHE A O 1
ATOM 724 N N . PRO A 1 98 ? 3.425 -7.128 13.991 1.00 94.75 98 PRO A N 1
ATOM 725 C CA . PRO A 1 98 ? 4.108 -6.386 12.940 1.00 94.75 98 PRO A CA 1
ATOM 726 C C . PRO A 1 98 ? 3.330 -6.468 11.619 1.00 94.75 98 PRO A C 1
ATOM 728 O O . PRO A 1 98 ? 3.113 -7.558 11.083 1.00 94.75 98 PRO A O 1
ATOM 731 N N . SER A 1 99 ? 2.938 -5.314 11.075 1.00 91.62 99 SER A N 1
ATOM 732 C CA . SER A 1 99 ? 2.077 -5.203 9.886 1.00 91.62 99 SER A CA 1
ATOM 733 C C . SER A 1 99 ? 2.609 -5.987 8.685 1.00 91.62 99 SER A C 1
ATOM 735 O O . SER A 1 99 ? 1.851 -6.680 8.006 1.00 91.62 99 SER A O 1
ATOM 737 N N . ILE A 1 100 ? 3.927 -5.950 8.466 1.00 93.00 100 ILE A N 1
ATOM 738 C CA . ILE A 1 100 ? 4.579 -6.681 7.378 1.00 93.00 100 ILE A CA 1
ATOM 739 C C . ILE A 1 100 ? 4.440 -8.200 7.523 1.00 93.00 100 ILE A C 1
ATOM 741 O O . ILE A 1 100 ? 4.247 -8.887 6.524 1.00 93.00 100 ILE A O 1
ATOM 745 N N . LEU A 1 101 ? 4.471 -8.737 8.748 1.00 95.69 101 LEU A N 1
ATOM 746 C CA . LEU A 1 101 ? 4.316 -10.176 8.977 1.00 95.69 101 LEU A CA 1
ATOM 747 C C . LEU A 1 101 ? 2.890 -10.627 8.667 1.00 95.69 101 LEU A C 1
ATOM 749 O O . LEU A 1 101 ? 2.702 -11.637 7.993 1.00 95.69 101 LEU A O 1
ATOM 753 N N . VAL A 1 102 ? 1.894 -9.850 9.101 1.00 95.06 102 VAL A N 1
ATOM 754 C CA . VAL A 1 102 ? 0.483 -10.125 8.800 1.00 95.06 102 VAL A CA 1
ATOM 755 C C . VAL A 1 102 ? 0.240 -10.061 7.292 1.00 95.06 102 VAL A C 1
ATOM 757 O O . VAL A 1 102 ? -0.360 -10.978 6.733 1.00 95.06 102 VAL A O 1
ATOM 760 N N . ALA A 1 103 ? 0.767 -9.034 6.616 1.00 93.25 103 ALA A N 1
ATOM 761 C CA . ALA A 1 103 ? 0.657 -8.895 5.166 1.00 93.25 103 ALA A CA 1
ATOM 762 C C . ALA A 1 103 ? 1.249 -10.108 4.433 1.00 93.25 103 ALA A C 1
ATOM 764 O O . ALA A 1 103 ? 0.596 -10.674 3.558 1.00 93.25 103 ALA A O 1
ATOM 765 N N . LEU A 1 104 ? 2.457 -10.539 4.816 1.00 94.44 104 LEU A N 1
ATOM 766 C CA . LEU A 1 104 ? 3.127 -11.695 4.217 1.00 94.44 104 LEU A CA 1
ATOM 767 C C . LEU A 1 104 ? 2.384 -13.007 4.487 1.00 94.44 104 LEU A C 1
ATOM 769 O O . LEU A 1 104 ? 2.259 -13.817 3.571 1.00 94.44 104 LEU A O 1
ATOM 773 N N . MET A 1 105 ? 1.856 -13.212 5.698 1.00 95.50 105 MET A N 1
ATOM 774 C CA . MET A 1 105 ? 1.021 -14.377 6.007 1.00 95.50 105 MET A CA 1
ATOM 775 C C . MET A 1 105 ? -0.222 -14.413 5.121 1.00 95.50 105 MET A C 1
ATOM 777 O O . MET A 1 105 ? -0.477 -15.428 4.479 1.00 95.50 105 MET A O 1
ATOM 781 N N . ILE A 1 106 ? -0.967 -13.306 5.034 1.00 95.19 106 ILE A N 1
ATOM 782 C CA . ILE A 1 106 ? -2.160 -13.217 4.182 1.00 95.19 106 ILE A CA 1
ATOM 783 C C . ILE A 1 106 ? -1.788 -13.520 2.727 1.00 95.19 106 ILE A C 1
ATOM 785 O O . ILE A 1 106 ? -2.449 -14.331 2.085 1.00 95.19 106 ILE A O 1
ATOM 789 N N . LEU A 1 107 ? -0.700 -12.940 2.215 1.00 95.50 107 LEU A N 1
ATOM 790 C CA . LEU A 1 107 ? -0.232 -13.198 0.852 1.00 95.50 107 LEU A CA 1
ATOM 791 C C . LEU A 1 107 ? 0.169 -14.655 0.614 1.00 95.50 107 LEU A C 1
ATOM 793 O O . LEU A 1 107 ? -0.085 -15.182 -0.468 1.00 95.50 107 LEU A O 1
ATOM 797 N N . ALA A 1 108 ? 0.777 -15.309 1.603 1.00 95.81 108 ALA A N 1
ATOM 798 C CA . ALA A 1 108 ? 1.137 -16.719 1.509 1.00 95.81 108 ALA A CA 1
ATOM 799 C C . ALA A 1 108 ? -0.105 -17.615 1.363 1.00 95.81 108 ALA A C 1
ATOM 801 O O . ALA A 1 108 ? -0.052 -18.602 0.634 1.00 95.81 108 ALA A O 1
ATOM 802 N N . PHE A 1 109 ? -1.225 -17.249 1.998 1.00 96.06 109 PHE A N 1
ATOM 803 C CA . PHE A 1 109 ? -2.498 -17.965 1.865 1.00 96.06 109 PHE A CA 1
ATOM 804 C C . PHE A 1 109 ? -3.270 -17.602 0.590 1.00 96.06 109 PHE A C 1
ATOM 806 O O . PHE A 1 109 ? -3.781 -18.491 -0.086 1.00 96.06 109 PHE A O 1
ATOM 813 N N . LEU A 1 110 ? -3.373 -16.312 0.251 1.00 95.19 110 LEU A N 1
ATOM 814 C CA . LEU A 1 110 ? -4.147 -15.837 -0.905 1.00 95.19 110 LEU A CA 1
ATOM 815 C C . LEU A 1 110 ? -3.441 -16.116 -2.242 1.00 95.19 110 LEU A C 1
ATOM 817 O O . LEU A 1 110 ? -4.094 -16.220 -3.280 1.00 95.19 110 LEU A O 1
ATOM 821 N N . GLY A 1 111 ? -2.112 -16.225 -2.236 1.00 93.31 111 GLY A N 1
ATOM 822 C CA . GLY A 1 111 ? -1.303 -16.421 -3.432 1.00 93.31 111 GLY A CA 1
ATOM 823 C C . GLY A 1 111 ? -1.070 -15.137 -4.234 1.00 93.31 111 GLY A C 1
ATOM 824 O O . GLY A 1 111 ? -1.367 -14.018 -3.806 1.00 93.31 111 GLY A O 1
ATOM 825 N N . LYS A 1 112 ? -0.508 -15.293 -5.436 1.00 90.75 112 LYS A N 1
ATOM 826 C CA . LYS A 1 112 ? -0.087 -14.173 -6.292 1.00 90.75 112 LYS A CA 1
ATOM 827 C C . LYS A 1 112 ? -1.286 -13.482 -6.947 1.00 90.75 112 LYS A C 1
ATOM 829 O O . LYS A 1 112 ? -2.157 -14.144 -7.498 1.00 90.75 112 LYS A O 1
ATOM 834 N N . GLY A 1 113 ? -1.274 -12.151 -6.975 1.00 94.19 113 GLY A N 1
ATOM 835 C CA . GLY A 1 113 ? -2.248 -11.356 -7.722 1.00 94.19 113 GLY A CA 1
ATOM 836 C C . GLY A 1 113 ? -2.361 -9.932 -7.192 1.00 94.19 113 GLY A C 1
ATOM 837 O O . GLY A 1 113 ? -2.247 -9.708 -5.991 1.00 94.19 113 GLY A O 1
ATOM 838 N N . ILE A 1 114 ? -2.617 -8.969 -8.081 1.00 94.69 114 ILE A N 1
ATOM 839 C CA . ILE A 1 114 ? -2.767 -7.551 -7.708 1.00 94.69 114 ILE A CA 1
ATOM 840 C C . ILE A 1 114 ? -3.900 -7.384 -6.688 1.00 94.69 114 ILE A C 1
ATOM 842 O O . ILE A 1 114 ? -3.725 -6.713 -5.676 1.00 94.69 114 ILE A O 1
ATOM 846 N N . LEU A 1 115 ? -5.036 -8.052 -6.914 1.00 96.12 115 LEU A N 1
ATOM 847 C CA . LEU A 1 115 ? -6.182 -7.996 -6.006 1.00 96.12 115 LEU A CA 1
ATOM 848 C C . LEU A 1 115 ? -5.843 -8.542 -4.613 1.00 96.12 115 LEU A C 1
ATOM 850 O O . LEU A 1 115 ? -6.231 -7.947 -3.615 1.00 96.12 115 LEU A O 1
ATOM 854 N N . ASN A 1 116 ? -5.073 -9.628 -4.538 1.00 96.62 116 ASN A N 1
ATOM 855 C CA . ASN A 1 116 ? -4.667 -10.222 -3.264 1.00 96.62 116 ASN A CA 1
ATOM 856 C C . ASN A 1 116 ? -3.766 -9.279 -2.463 1.00 96.62 116 ASN A C 1
ATOM 858 O O . ASN A 1 116 ? -3.913 -9.181 -1.248 1.00 96.62 116 ASN A O 1
ATOM 862 N N . VAL A 1 117 ? -2.875 -8.550 -3.145 1.00 96.00 117 VAL A N 1
ATOM 863 C CA . VAL A 1 117 ? -2.054 -7.502 -2.523 1.00 96.00 117 VAL A CA 1
ATOM 864 C C . VAL A 1 117 ? -2.931 -6.383 -1.978 1.00 96.00 117 VAL A C 1
ATOM 866 O O . VAL A 1 117 ? -2.771 -6.006 -0.822 1.00 96.00 117 VAL A O 1
ATOM 869 N N . VAL A 1 118 ? -3.896 -5.897 -2.764 1.00 97.25 118 VAL A N 1
ATOM 870 C CA . VAL A 1 118 ? -4.835 -4.861 -2.308 1.00 97.25 118 VAL A CA 1
ATOM 871 C C . VAL A 1 118 ? -5.613 -5.334 -1.079 1.00 97.25 118 VAL A C 1
ATOM 873 O O . VAL A 1 118 ? -5.653 -4.622 -0.081 1.00 97.25 118 VAL A O 1
ATOM 876 N N . LEU A 1 119 ? -6.176 -6.546 -1.105 1.00 97.00 119 LEU A N 1
ATOM 877 C CA . LEU A 1 119 ? -6.922 -7.110 0.024 1.00 97.00 119 LEU A CA 1
ATOM 878 C C . LEU A 1 119 ? -6.055 -7.252 1.279 1.00 97.00 119 LEU A C 1
ATOM 880 O O . LEU A 1 119 ? -6.496 -6.888 2.366 1.00 97.00 119 LEU A O 1
ATOM 884 N N . ALA A 1 120 ? -4.821 -7.738 1.135 1.00 96.62 120 ALA A N 1
ATOM 885 C CA . ALA A 1 120 ? -3.898 -7.866 2.257 1.00 96.62 120 ALA A CA 1
ATOM 886 C C . ALA A 1 120 ? -3.581 -6.506 2.888 1.00 96.62 120 ALA A C 1
ATOM 888 O O . ALA A 1 120 ? -3.639 -6.375 4.108 1.00 96.62 120 ALA A O 1
ATOM 889 N N . LEU A 1 121 ? -3.310 -5.484 2.072 1.00 96.69 121 LEU A N 1
ATOM 890 C CA . LEU A 1 121 ? -3.055 -4.129 2.561 1.00 96.69 121 LEU A CA 1
ATOM 891 C C . LEU A 1 121 ? -4.285 -3.533 3.254 1.00 96.69 121 LEU A C 1
ATOM 893 O O . LEU A 1 121 ? -4.153 -2.984 4.343 1.00 96.69 121 LEU A O 1
ATOM 897 N N . VAL A 1 122 ? -5.488 -3.714 2.697 1.00 97.94 122 VAL A N 1
ATOM 898 C CA . VAL A 1 122 ? -6.737 -3.256 3.334 1.00 97.94 122 VAL A CA 1
ATOM 899 C C . VAL A 1 122 ? -6.926 -3.894 4.706 1.00 97.94 122 VAL A C 1
ATOM 901 O O . VAL A 1 122 ? -7.186 -3.192 5.683 1.00 97.94 122 VAL A O 1
ATOM 904 N N . ILE A 1 123 ? -6.756 -5.216 4.794 1.00 96.50 123 ILE A N 1
ATOM 905 C CA . ILE A 1 123 ? -6.881 -5.960 6.050 1.00 96.50 123 ILE A CA 1
ATOM 906 C C . ILE A 1 123 ? -5.812 -5.531 7.048 1.00 96.50 123 ILE A C 1
ATOM 908 O O . ILE A 1 123 ? -6.080 -5.557 8.238 1.00 96.50 123 ILE A O 1
ATOM 912 N N . VAL A 1 124 ? -4.618 -5.137 6.620 1.00 95.94 124 VAL A N 1
ATOM 913 C CA . VAL A 1 124 ? -3.550 -4.732 7.541 1.00 95.94 124 VAL A CA 1
ATOM 914 C C . VAL A 1 124 ? -3.721 -3.290 8.020 1.00 95.94 124 VAL A C 1
ATOM 916 O O . VAL A 1 124 ? -3.512 -3.012 9.199 1.00 95.94 124 VAL A O 1
ATOM 919 N N . GLU A 1 125 ? -4.122 -2.375 7.141 1.00 96.19 125 GLU A N 1
ATOM 920 C CA . GLU A 1 125 ? -4.107 -0.937 7.424 1.00 96.19 125 GLU A CA 1
ATOM 921 C C . GLU A 1 125 ? -5.410 -0.395 8.022 1.00 96.19 125 GLU A C 1
ATOM 923 O O . GLU A 1 125 ? -5.381 0.652 8.675 1.00 96.19 125 GLU A O 1
ATOM 928 N N . TRP A 1 126 ? -6.552 -1.083 7.862 1.00 97.88 126 TRP A N 1
ATOM 929 C CA . TRP A 1 126 ? -7.843 -0.563 8.348 1.00 97.88 126 TRP A CA 1
ATOM 930 C C . TRP A 1 126 ? -7.834 -0.236 9.845 1.00 97.88 126 TRP A C 1
ATOM 932 O O . TRP A 1 126 ? -8.479 0.723 10.263 1.00 97.88 126 TRP A O 1
ATOM 942 N N . ALA A 1 127 ? -7.093 -1.003 10.651 1.00 96.75 127 ALA A N 1
ATOM 943 C CA . ALA A 1 127 ? -7.016 -0.823 12.096 1.00 96.75 127 ALA A CA 1
ATOM 944 C C . ALA A 1 127 ? -6.396 0.538 12.467 1.00 96.75 127 ALA A C 1
ATOM 946 O O . ALA A 1 127 ? -6.866 1.211 13.387 1.00 96.75 127 ALA A O 1
ATOM 947 N N . THR A 1 128 ? -5.395 0.988 11.703 1.00 96.25 128 THR A N 1
ATOM 948 C CA . THR A 1 128 ? -4.779 2.313 11.862 1.00 96.25 128 THR A CA 1
ATOM 949 C C . THR A 1 128 ? -5.788 3.420 11.566 1.00 96.25 128 THR A C 1
ATOM 951 O O . THR A 1 128 ? -5.930 4.353 12.357 1.00 96.25 128 THR A O 1
ATOM 954 N N . TYR A 1 129 ? -6.545 3.293 10.471 1.00 97.56 129 TYR A N 1
ATOM 955 C CA . TYR A 1 129 ? -7.586 4.259 10.113 1.00 97.56 129 TYR A CA 1
ATOM 956 C C . TYR A 1 129 ? -8.752 4.267 11.107 1.00 97.56 129 TYR A C 1
ATOM 958 O O . TYR A 1 129 ? -9.246 5.337 11.450 1.00 97.56 129 TYR A O 1
ATOM 966 N N . ALA A 1 130 ? -9.160 3.103 11.621 1.00 97.94 130 ALA A N 1
ATOM 967 C CA . ALA A 1 130 ? -10.195 2.999 12.646 1.00 97.94 130 ALA A CA 1
ATOM 968 C C . ALA A 1 130 ? -9.798 3.716 13.936 1.00 97.94 130 ALA A C 1
ATOM 970 O O . ALA A 1 130 ? -10.589 4.485 14.486 1.00 97.94 130 ALA A O 1
ATOM 971 N N . ARG A 1 131 ? -8.554 3.525 14.393 1.00 95.94 131 ARG A N 1
ATOM 972 C CA . ARG A 1 131 ? -8.036 4.218 15.576 1.00 95.94 131 ARG A CA 1
ATOM 973 C C . ARG A 1 131 ? -7.949 5.729 15.358 1.00 95.94 131 ARG A C 1
ATOM 975 O O . ARG A 1 131 ? -8.349 6.485 16.236 1.00 95.94 131 ARG A O 1
ATOM 982 N N . ALA A 1 132 ? -7.469 6.165 14.192 1.00 96.44 132 ALA A N 1
ATOM 983 C CA . ALA A 1 132 ? -7.388 7.583 13.853 1.00 96.44 132 ALA A CA 1
ATOM 984 C C . ALA A 1 132 ? -8.776 8.247 13.798 1.00 96.44 132 ALA A C 1
ATOM 986 O O . ALA A 1 132 ? -8.966 9.316 14.368 1.00 96.44 132 ALA A O 1
ATOM 987 N N . ALA A 1 133 ? -9.757 7.599 13.163 1.00 96.75 133 ALA A N 1
ATOM 988 C CA . ALA A 1 133 ? -11.107 8.137 13.002 1.00 96.75 133 ALA A CA 1
ATOM 989 C C . ALA A 1 133 ? -11.934 8.139 14.292 1.00 96.75 133 ALA A C 1
ATOM 991 O O . ALA A 1 133 ? -12.787 9.006 14.459 1.00 96.75 133 ALA A O 1
ATOM 992 N N . ARG A 1 134 ? -11.674 7.205 15.218 1.00 94.94 134 ARG A N 1
ATOM 993 C CA . ARG A 1 134 ? -12.241 7.274 16.573 1.00 94.94 134 ARG A CA 1
ATOM 994 C C . ARG A 1 134 ? -11.789 8.550 17.303 1.00 94.94 134 ARG A C 1
ATOM 996 O O . ARG A 1 134 ? -12.512 9.033 18.165 1.00 94.94 134 ARG A O 1
ATOM 1003 N N . GLY A 1 135 ? -10.635 9.107 16.921 1.00 82.69 135 GLY A N 1
ATOM 1004 C CA . GLY A 1 135 ? -9.989 10.228 17.595 1.00 82.69 135 GLY A CA 1
ATOM 1005 C C . GLY A 1 135 ? -9.250 9.706 18.815 1.00 82.69 135 GLY A C 1
ATOM 1006 O O . GLY A 1 135 ? -9.872 9.504 19.850 1.00 82.69 135 GLY A O 1
ATOM 1007 N N . THR A 1 136 ? -7.956 9.407 18.651 1.00 56.84 136 THR A N 1
ATOM 1008 C CA . THR A 1 136 ? -7.051 8.993 19.743 1.00 56.84 136 THR A CA 1
ATOM 1009 C C . THR A 1 136 ? -7.385 9.657 21.068 1.00 56.84 136 THR A C 1
ATOM 1011 O O . THR A 1 136 ? -7.421 10.910 21.067 1.00 56.84 136 THR A O 1
#

Sequence (136 aa):
LIAPQNPYDLNQLDIMDSRLPPGSQSMTGTTFWLGTDDQGRDMLSGIIYGLRISLGVGVSSALFAALFGASLGLLAAYVGGRTETAIMRIVDLQLSFPSILVALMILAFLGKGILNVVLALVIVEWATYARAARGT

Foldseek 3Di:
DQDPDQQPPLVRWDQVQAPAQAQDADPVRRGQRHGHHNRNDRVVNVVSVVVVLVCVLVVLLCVLLLVLLLVQLLVLLVVDDPSVVVSLVVLVVLVVDDLVVQLVVQCVVVDDDSVSNSVSSSVSRSSVNSNVNNPD

Secondary structure (DSSP, 8-state):
--SSS-TT-GGG--GGGTTPPTTEEPTTS-EETT-B-TTS-BHHHHHHHHHHHHHHHHHHHHHHHHHHHHHHHHHHHHH-HHHHHHHHHHHHHHHTS-HHHHHHHHHHHH-S-HHHHHHHHHHHHHHHHHHHHH--

Radius of gyration: 21.82 Å; chains: 1; bounding box: 46×28×59 Å